Protein AF-A0A8T0A6P8-F1 (afdb_monomer_lite)

Radius of gyration: 28.1 Å; chains: 1; bounding box: 59×105×58 Å

Structure (mmCIF, N/CA/C/O backbone):
data_AF-A0A8T0A6P8-F1
#
_entry.id   AF-A0A8T0A6P8-F1
#
loop_
_atom_site.group_PDB
_atom_site.id
_atom_site.type_symbol
_atom_site.label_atom_id
_atom_site.label_alt_id
_atom_site.label_comp_id
_atom_site.label_asym_id
_atom_site.label_entity_id
_atom_site.label_seq_id
_atom_site.pdbx_PDB_ins_code
_atom_site.Cartn_x
_atom_site.Cartn_y
_atom_site.Cartn_z
_atom_site.occupancy
_atom_site.B_iso_or_equiv
_atom_site.auth_seq_id
_atom_site.auth_comp_id
_atom_site.auth_asym_id
_atom_site.auth_atom_id
_atom_site.pdbx_PDB_model_num
ATOM 1 N N . MET A 1 1 ? -47.513 33.453 9.157 1.00 47.22 1 MET A N 1
ATOM 2 C CA . MET A 1 1 ? -47.045 32.487 8.142 1.00 47.22 1 MET A CA 1
ATOM 3 C C . MET A 1 1 ? -45.611 32.135 8.489 1.00 47.22 1 MET A C 1
ATOM 5 O O . MET A 1 1 ? -44.730 32.959 8.298 1.00 47.22 1 MET A O 1
ATOM 9 N N . ALA A 1 2 ? -45.419 30.989 9.140 1.00 45.00 2 ALA A N 1
ATOM 10 C CA . ALA A 1 2 ? -44.108 30.489 9.530 1.00 45.00 2 ALA A CA 1
ATOM 11 C C . ALA A 1 2 ? -43.548 29.658 8.373 1.00 45.00 2 ALA A C 1
ATOM 13 O O . ALA A 1 2 ? -44.147 28.652 8.005 1.00 45.00 2 ALA A O 1
ATOM 14 N N . SER A 1 3 ? -42.426 30.090 7.807 1.00 50.31 3 SER A N 1
ATOM 15 C CA . SER A 1 3 ? -41.664 29.299 6.844 1.00 50.31 3 SER A CA 1
ATOM 16 C C . SER A 1 3 ? -40.460 28.742 7.586 1.00 50.31 3 SER A C 1
ATOM 18 O O . SER A 1 3 ? -39.490 29.453 7.834 1.00 50.31 3 SER A O 1
ATOM 20 N N . GLN A 1 4 ? -40.570 27.487 8.016 1.00 48.88 4 GLN A N 1
ATOM 21 C CA . GLN A 1 4 ? -39.448 26.712 8.530 1.00 48.88 4 GLN A CA 1
ATOM 22 C C . GLN A 1 4 ? -38.593 26.281 7.337 1.00 48.88 4 GLN A C 1
ATOM 24 O O . GLN A 1 4 ? -38.945 25.374 6.589 1.00 48.88 4 GLN A O 1
ATOM 29 N N . SER A 1 5 ? -37.474 26.966 7.139 1.00 49.81 5 SER A N 1
ATOM 30 C CA . SER A 1 5 ? -36.385 26.522 6.278 1.00 49.81 5 SER A CA 1
ATOM 31 C C . SER A 1 5 ? -35.597 25.437 7.015 1.00 49.81 5 SER A C 1
ATOM 33 O O . SER A 1 5 ? -34.736 25.738 7.842 1.00 49.81 5 SER A O 1
ATOM 35 N N . ASN A 1 6 ? -35.923 24.173 6.743 1.00 47.19 6 ASN A N 1
ATOM 36 C CA . ASN A 1 6 ? -35.171 23.019 7.224 1.00 47.19 6 ASN A CA 1
ATOM 37 C C . ASN A 1 6 ? -33.875 22.898 6.402 1.00 47.19 6 A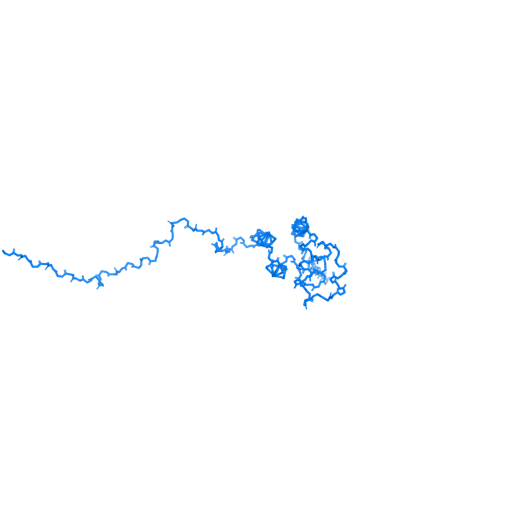SN A C 1
ATOM 39 O O . ASN A 1 6 ? -33.842 22.257 5.354 1.00 47.19 6 ASN A O 1
ATOM 43 N N . GLY A 1 7 ? -32.824 23.589 6.846 1.00 48.09 7 GLY A N 1
ATOM 44 C CA . GLY A 1 7 ? -31.467 23.424 6.335 1.00 48.09 7 GLY A CA 1
ATOM 45 C C . GLY A 1 7 ? -30.862 22.147 6.902 1.00 48.09 7 GLY A C 1
ATOM 46 O O . GLY A 1 7 ? -30.242 22.171 7.961 1.00 48.09 7 GLY A O 1
ATOM 47 N N . GLN A 1 8 ? -31.064 21.029 6.207 1.00 38.38 8 GLN A N 1
ATOM 48 C CA . GLN A 1 8 ? -30.316 19.804 6.459 1.00 38.38 8 GLN A CA 1
ATOM 49 C C . GLN A 1 8 ? -28.851 20.086 6.089 1.00 38.38 8 GLN A C 1
ATOM 51 O O . GLN A 1 8 ? -28.520 20.230 4.912 1.00 38.38 8 GLN A O 1
ATOM 56 N N . ALA A 1 9 ? -27.982 20.242 7.088 1.00 44.59 9 ALA A N 1
ATOM 57 C CA . ALA A 1 9 ? -26.544 20.299 6.860 1.00 44.59 9 ALA A CA 1
ATOM 58 C C . ALA A 1 9 ? -26.084 18.973 6.223 1.00 44.59 9 ALA A C 1
ATOM 60 O O . ALA A 1 9 ? -26.577 17.914 6.631 1.00 44.59 9 ALA A O 1
ATOM 61 N N . PRO A 1 10 ? -25.161 18.988 5.244 1.00 45.50 10 PRO A N 1
ATOM 62 C CA . PRO A 1 10 ? -24.523 17.757 4.805 1.00 45.50 10 PRO A CA 1
ATOM 63 C C . PRO A 1 10 ? -23.799 17.150 6.010 1.00 45.50 10 PRO A C 1
ATOM 65 O O . PRO A 1 10 ? -23.134 17.867 6.759 1.00 45.50 10 PRO A O 1
ATOM 68 N N . LEU A 1 11 ? -23.980 15.846 6.228 1.00 41.47 11 LEU A N 1
ATOM 69 C CA . LEU A 1 11 ? -23.250 15.096 7.244 1.00 41.47 11 LEU A CA 1
ATOM 70 C C . LEU A 1 11 ? -21.748 15.270 6.983 1.00 41.47 11 LEU A C 1
ATOM 72 O O . LEU A 1 11 ? -21.189 14.638 6.089 1.00 41.47 11 LEU A O 1
ATOM 76 N N . SER A 1 12 ? -21.098 16.139 7.752 1.00 45.28 12 SER A N 1
ATOM 77 C CA . SER A 1 12 ? -19.645 16.200 7.815 1.00 45.28 12 SER A CA 1
ATOM 78 C C . SER A 1 12 ? -19.161 14.890 8.423 1.00 45.28 12 SER A C 1
ATOM 80 O O . SER A 1 12 ? -19.377 14.635 9.609 1.00 45.28 12 SER A O 1
ATOM 82 N N . ALA A 1 13 ? -18.542 14.050 7.595 1.00 49.06 13 ALA A N 1
ATOM 83 C CA . ALA A 1 13 ? -17.825 12.871 8.050 1.00 49.06 13 ALA A CA 1
ATOM 84 C C . ALA A 1 13 ? -16.827 13.260 9.164 1.00 49.06 13 ALA A C 1
ATOM 86 O O . ALA A 1 13 ? -16.276 14.367 9.140 1.00 49.06 13 ALA A O 1
ATOM 87 N N . PRO A 1 14 ? -16.593 12.387 10.155 1.00 46.00 14 PRO A N 1
ATOM 88 C CA . PRO A 1 14 ? -15.688 12.669 11.264 1.00 46.00 14 PRO A CA 1
ATOM 89 C C . PRO A 1 14 ? -14.279 12.988 10.745 1.00 46.00 14 PRO A C 1
ATOM 91 O O . PRO A 1 14 ? -13.586 12.128 10.204 1.00 46.00 14 PRO A O 1
ATOM 94 N N . ALA A 1 15 ? -13.842 14.232 10.953 1.00 50.53 15 ALA A N 1
ATOM 95 C CA . ALA A 1 15 ? -12.545 14.753 10.515 1.00 50.53 15 ALA A CA 1
ATOM 96 C C . ALA A 1 15 ? -11.331 13.962 11.053 1.00 50.53 15 ALA A C 1
ATOM 98 O O . ALA A 1 15 ? -10.233 14.094 10.520 1.00 50.53 15 ALA A O 1
ATOM 99 N N . GLY A 1 16 ? -11.520 13.123 12.079 1.00 55.78 16 GLY A N 1
ATOM 100 C CA . GLY A 1 16 ? -10.483 12.226 12.594 1.00 55.78 16 GLY A CA 1
ATOM 101 C C . GLY A 1 16 ? -10.097 11.109 11.619 1.00 55.78 16 GLY A C 1
ATOM 102 O O . GLY A 1 16 ? -8.918 10.800 11.492 1.00 55.78 16 GLY A O 1
ATOM 103 N N . ILE A 1 17 ? -11.049 10.558 10.856 1.00 57.28 17 ILE A N 1
ATOM 104 C CA . ILE A 1 17 ? -10.773 9.360 10.043 1.00 57.28 17 ILE A CA 1
ATOM 105 C C . ILE A 1 17 ? -9.963 9.699 8.780 1.00 57.28 17 ILE A C 1
ATOM 107 O O . ILE A 1 17 ? -9.089 8.928 8.383 1.00 57.28 17 ILE A O 1
ATOM 111 N N . MET A 1 18 ? -10.155 10.901 8.219 1.00 62.94 18 MET A N 1
ATOM 112 C CA . MET A 1 18 ? -9.323 11.403 7.113 1.00 62.94 18 MET A CA 1
ATOM 113 C C . MET A 1 18 ? -7.847 11.534 7.519 1.00 62.94 18 MET A C 1
ATOM 115 O O . MET A 1 18 ? -6.955 11.275 6.710 1.00 62.94 18 MET A O 1
ATOM 119 N N . SER A 1 19 ? -7.578 11.911 8.775 1.00 70.88 19 SER A N 1
ATOM 120 C CA . SER A 1 19 ? -6.210 12.028 9.292 1.00 70.88 19 SER A CA 1
ATOM 121 C C . SER A 1 19 ? -5.562 10.656 9.486 1.00 70.88 19 SER A C 1
ATOM 123 O O . SER A 1 19 ? -4.386 10.484 9.159 1.00 70.88 19 SER A O 1
ATOM 125 N N . GLU A 1 20 ? -6.319 9.670 9.973 1.00 79.75 20 GLU A N 1
ATOM 126 C CA . GLU A 1 20 ? -5.834 8.297 10.163 1.00 79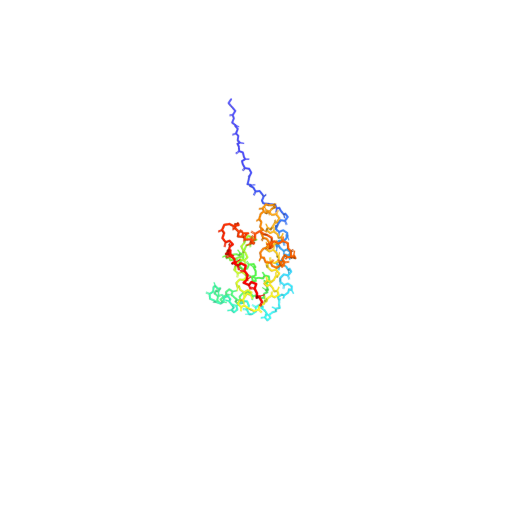.75 20 GLU A CA 1
ATOM 127 C C . GLU A 1 20 ? -5.467 7.653 8.820 1.00 79.75 20 GLU A C 1
ATOM 129 O O . GLU A 1 20 ? -4.394 7.076 8.668 1.00 79.75 20 GLU A O 1
ATOM 134 N N . TYR A 1 21 ? -6.337 7.804 7.819 1.00 84.31 21 TYR A N 1
ATOM 135 C CA . TYR A 1 21 ? -6.116 7.297 6.467 1.00 84.31 21 TYR A CA 1
ATOM 136 C C . TYR A 1 21 ? -4.910 7.945 5.782 1.00 84.31 21 TYR A C 1
ATOM 138 O O . TYR A 1 21 ? -4.050 7.250 5.243 1.00 84.31 21 TYR A O 1
ATOM 146 N N . SER A 1 22 ? -4.788 9.274 5.861 1.00 84.38 22 SER A N 1
ATOM 147 C CA . SER A 1 22 ? -3.633 9.982 5.299 1.00 84.38 22 SER A CA 1
ATOM 148 C C . SER A 1 22 ? -2.318 9.579 5.976 1.00 84.38 22 SER A C 1
ATOM 150 O O . SER A 1 22 ? -1.277 9.520 5.313 1.00 84.38 22 SER A O 1
ATOM 152 N N . SER A 1 23 ? -2.348 9.314 7.285 1.00 86.31 23 SER A N 1
ATOM 153 C CA . SER A 1 23 ? -1.181 8.837 8.036 1.00 86.31 23 SER A CA 1
ATOM 154 C C . SER A 1 23 ? -0.814 7.417 7.613 1.00 86.31 23 SER A C 1
ATOM 156 O O . SER A 1 23 ? 0.344 7.143 7.314 1.00 86.31 23 SER A O 1
ATOM 158 N N . PHE A 1 24 ? -1.812 6.547 7.469 1.00 87.12 24 PHE A N 1
ATOM 159 C CA . PHE A 1 24 ? -1.643 5.180 6.991 1.00 87.12 24 PHE A CA 1
ATOM 160 C C . PHE A 1 24 ? -1.059 5.103 5.572 1.00 87.12 24 PHE A C 1
ATOM 162 O O . PHE A 1 24 ? -0.109 4.355 5.335 1.00 87.12 24 PHE A O 1
ATOM 169 N N . LEU A 1 25 ? -1.565 5.905 4.629 1.00 89.19 25 LEU A N 1
ATOM 170 C CA . LEU A 1 25 ? -0.983 5.980 3.288 1.00 89.19 25 LEU A CA 1
ATOM 171 C C . LEU A 1 25 ? 0.454 6.505 3.317 1.00 89.19 25 LEU A C 1
ATOM 173 O O . LEU A 1 25 ? 1.293 6.024 2.557 1.00 89.19 25 LEU A O 1
ATOM 177 N N . SER A 1 26 ? 0.749 7.474 4.186 1.00 88.44 26 SER A N 1
ATOM 178 C CA . SER A 1 26 ? 2.109 8.001 4.341 1.00 88.44 26 SER A CA 1
ATOM 179 C C . SER A 1 26 ? 3.062 6.927 4.863 1.00 88.44 26 SER A C 1
ATOM 181 O O . SER A 1 26 ? 4.116 6.726 4.265 1.00 88.44 26 SER A O 1
ATOM 183 N N . ASP A 1 27 ? 2.647 6.169 5.879 1.00 89.75 27 ASP A N 1
ATOM 184 C CA . ASP A 1 27 ? 3.380 5.009 6.394 1.00 89.75 27 ASP A CA 1
ATOM 185 C C . ASP A 1 27 ? 3.638 3.969 5.295 1.00 89.75 27 ASP A C 1
ATOM 187 O O . ASP A 1 27 ? 4.758 3.477 5.148 1.00 89.75 27 ASP A O 1
ATOM 191 N N . LEU A 1 28 ? 2.622 3.623 4.495 1.00 89.25 28 LEU A N 1
ATOM 192 C CA . LEU A 1 28 ? 2.800 2.700 3.373 1.00 89.25 28 LEU A CA 1
ATOM 193 C C . LEU A 1 28 ? 3.802 3.248 2.357 1.00 89.25 28 LEU A C 1
ATOM 195 O O . LEU A 1 28 ? 4.688 2.516 1.927 1.00 89.25 28 LEU A O 1
ATOM 199 N N . CYS A 1 29 ? 3.698 4.530 1.999 1.00 88.94 29 CYS A N 1
ATOM 200 C CA . CYS A 1 29 ? 4.628 5.172 1.072 1.00 88.94 29 CYS A CA 1
ATOM 201 C C . CYS A 1 29 ? 6.078 5.102 1.556 1.00 88.94 29 CYS A C 1
ATOM 203 O O . CYS A 1 29 ? 6.964 4.884 0.738 1.00 88.94 29 CYS A O 1
ATOM 205 N N . GLU A 1 30 ? 6.322 5.277 2.856 1.00 88.38 30 GLU A N 1
ATOM 206 C CA . GLU A 1 30 ? 7.662 5.183 3.448 1.00 88.38 30 GLU A CA 1
ATOM 207 C C . GLU A 1 30 ? 8.225 3.753 3.427 1.00 88.38 30 GLU A C 1
ATOM 209 O O . GLU A 1 30 ? 9.439 3.567 3.382 1.00 88.38 30 GLU A O 1
ATOM 214 N N . ASN A 1 31 ? 7.352 2.742 3.407 1.00 87.81 31 ASN A N 1
ATOM 215 C CA . ASN A 1 31 ? 7.724 1.325 3.35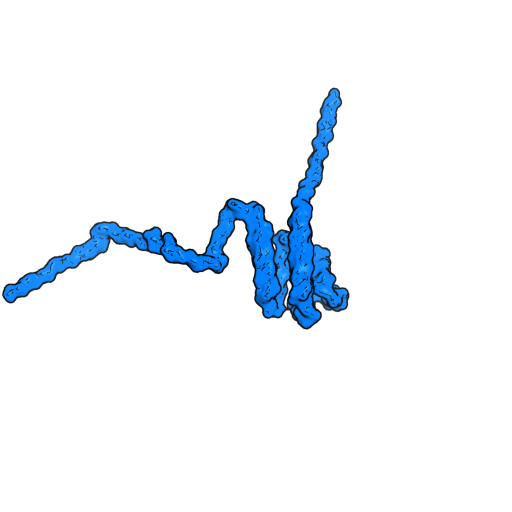6 1.00 87.81 31 ASN A CA 1
ATOM 216 C C . ASN A 1 31 ? 7.776 0.744 1.927 1.00 87.81 31 ASN A C 1
ATOM 218 O O . ASN A 1 31 ? 8.142 -0.425 1.748 1.00 87.81 31 ASN A O 1
ATOM 222 N N . ILE A 1 32 ? 7.411 1.537 0.915 1.00 88.69 32 ILE A N 1
ATOM 223 C CA . ILE A 1 32 ? 7.461 1.172 -0.505 1.00 88.69 32 ILE A CA 1
ATOM 224 C C . ILE A 1 32 ? 8.733 1.760 -1.111 1.00 88.69 32 ILE A C 1
ATOM 226 O O . ILE A 1 32 ? 8.891 2.978 -1.206 1.00 88.69 32 ILE A O 1
ATOM 230 N N . THR A 1 33 ? 9.634 0.889 -1.560 1.00 89.06 33 THR A N 1
ATOM 231 C CA . THR A 1 33 ? 10.834 1.303 -2.292 1.00 89.06 33 THR A CA 1
ATOM 232 C C . THR A 1 33 ? 10.522 1.559 -3.769 1.00 89.06 33 THR A C 1
ATOM 234 O O . THR A 1 33 ? 9.441 1.243 -4.264 1.00 89.06 33 THR A O 1
ATOM 237 N N . ASN A 1 34 ? 11.478 2.121 -4.510 1.00 87.69 34 ASN A N 1
ATOM 238 C CA . ASN A 1 34 ? 11.313 2.323 -5.951 1.00 87.69 34 ASN A CA 1
ATOM 239 C C . ASN A 1 34 ? 11.175 0.989 -6.717 1.00 87.69 34 ASN A C 1
ATOM 241 O O . ASN A 1 34 ? 10.391 0.905 -7.656 1.00 87.69 34 ASN A O 1
ATOM 245 N N . GLU A 1 35 ? 11.856 -0.073 -6.270 1.00 88.19 35 GLU A N 1
ATOM 246 C CA . GLU A 1 35 ? 11.701 -1.417 -6.846 1.00 88.19 35 GLU A CA 1
ATOM 247 C C . GLU A 1 35 ? 10.297 -1.979 -6.604 1.00 88.19 35 GLU A C 1
ATOM 249 O O . GLU A 1 35 ? 9.703 -2.583 -7.498 1.00 88.19 35 GLU A O 1
ATOM 254 N N . ASP A 1 36 ? 9.741 -1.751 -5.412 1.00 88.81 36 ASP A N 1
ATOM 255 C CA . ASP A 1 36 ? 8.361 -2.129 -5.114 1.00 88.81 36 ASP A CA 1
ATOM 256 C C . ASP A 1 36 ? 7.383 -1.344 -5.980 1.00 88.81 36 ASP A C 1
ATOM 258 O O . ASP A 1 36 ? 6.458 -1.927 -6.531 1.00 88.81 36 ASP A O 1
ATOM 262 N N . LEU A 1 37 ? 7.603 -0.038 -6.155 1.00 89.38 37 LEU A N 1
ATOM 263 C CA . LEU A 1 37 ? 6.762 0.802 -7.003 1.00 89.38 37 LEU A CA 1
ATOM 264 C C . LEU A 1 37 ? 6.688 0.270 -8.440 1.00 89.38 37 LEU A C 1
ATOM 266 O O . LEU A 1 37 ? 5.600 0.193 -9.006 1.00 89.38 37 LEU A O 1
ATOM 270 N N . GLU A 1 38 ? 7.814 -0.153 -9.013 1.00 87.75 38 GLU A N 1
ATOM 271 C CA . GLU A 1 38 ? 7.850 -0.773 -10.343 1.00 87.75 38 GLU A CA 1
ATOM 272 C C . GLU A 1 38 ? 7.097 -2.116 -10.384 1.00 87.75 38 GLU A C 1
ATOM 274 O O . GLU A 1 38 ? 6.410 -2.420 -11.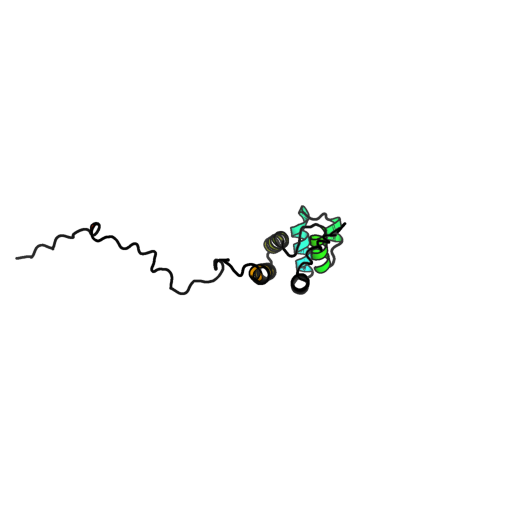366 1.00 87.75 38 GLU A O 1
ATOM 279 N N . GLN A 1 39 ? 7.130 -2.901 -9.301 1.00 89.38 39 GLN A N 1
ATOM 280 C CA . GLN A 1 39 ? 6.312 -4.115 -9.179 1.00 89.38 39 GLN A CA 1
ATOM 281 C C . GLN A 1 39 ? 4.816 -3.805 -9.065 1.00 89.38 39 GLN A C 1
ATOM 283 O O . GLN A 1 39 ? 4.010 -4.491 -9.693 1.00 89.38 39 GLN A O 1
ATOM 288 N N . LEU A 1 40 ? 4.431 -2.773 -8.309 1.00 88.75 40 LEU A N 1
ATOM 289 C CA . LEU A 1 40 ? 3.040 -2.323 -8.187 1.00 88.75 40 LEU A CA 1
ATOM 290 C C . LEU A 1 40 ? 2.515 -1.830 -9.539 1.00 88.75 40 LEU A C 1
ATOM 292 O O . LEU A 1 40 ? 1.425 -2.206 -9.967 1.00 88.75 40 LEU A O 1
ATOM 296 N N . LYS A 1 41 ? 3.321 -1.043 -10.260 1.00 88.00 41 LYS A N 1
ATOM 297 C CA . LYS A 1 41 ? 3.034 -0.595 -11.629 1.00 88.00 41 LYS A CA 1
ATOM 298 C C . LYS A 1 41 ? 2.867 -1.773 -12.586 1.00 88.00 41 LYS A C 1
ATOM 300 O O . LYS A 1 41 ? 1.928 -1.788 -13.377 1.00 88.00 41 LYS A O 1
ATOM 305 N N . SER A 1 42 ? 3.732 -2.780 -12.476 1.00 87.06 42 SER A N 1
ATOM 306 C CA . SER A 1 42 ? 3.663 -3.999 -13.290 1.00 87.06 42 SER A CA 1
ATOM 307 C C . SER A 1 42 ? 2.428 -4.849 -12.980 1.00 87.06 42 SER A C 1
ATOM 309 O O . SER A 1 42 ? 1.827 -5.398 -13.902 1.00 87.06 42 SER A O 1
ATOM 311 N N . ALA A 1 43 ? 2.033 -4.944 -11.708 1.00 87.06 43 ALA A N 1
ATOM 312 C CA . ALA A 1 43 ? 0.826 -5.647 -11.276 1.00 87.06 43 ALA A CA 1
ATOM 313 C C . ALA A 1 43 ? -0.449 -4.936 -11.757 1.00 87.06 43 ALA A C 1
ATOM 315 O O . ALA A 1 43 ? -1.411 -5.591 -12.141 1.00 87.06 43 ALA A O 1
ATOM 316 N N . CYS A 1 44 ? -0.426 -3.603 -11.819 1.00 84.38 44 CYS A N 1
ATOM 317 C CA . CYS A 1 44 ? -1.532 -2.795 -12.318 1.00 84.38 44 CYS A CA 1
ATOM 318 C C . CYS A 1 44 ? -1.552 -2.605 -13.842 1.00 84.38 44 CYS A C 1
ATOM 320 O O . CYS A 1 44 ? -2.426 -1.894 -14.321 1.00 84.38 44 CYS A O 1
ATOM 322 N N . LYS A 1 45 ? -0.629 -3.182 -14.624 1.00 81.25 45 LYS A N 1
ATOM 323 C CA . LYS A 1 45 ? -0.500 -2.876 -16.067 1.00 81.25 45 LYS A CA 1
ATOM 324 C C . LYS A 1 45 ? -1.750 -3.185 -16.906 1.00 81.25 45 LYS A C 1
ATOM 326 O O . LYS A 1 45 ? -1.880 -2.677 -18.013 1.00 81.25 45 LYS A O 1
ATOM 331 N N . GLU A 1 46 ? -2.614 -4.080 -16.425 1.00 80.31 46 GLU A N 1
ATOM 332 C CA . GLU A 1 46 ? -3.855 -4.463 -17.113 1.00 80.31 46 GLU A CA 1
ATOM 333 C C . GLU A 1 46 ? -5.017 -3.515 -16.779 1.00 80.31 46 GLU A C 1
ATOM 335 O O . GLU A 1 46 ? -5.913 -3.326 -17.598 1.00 80.31 46 GLU A O 1
ATOM 340 N N . ASP A 1 47 ? -4.971 -2.876 -15.607 1.00 77.75 47 ASP A N 1
ATOM 341 C CA . ASP A 1 47 ? -5.989 -1.946 -15.105 1.00 77.75 47 ASP A CA 1
ATOM 342 C C . ASP A 1 47 ? -5.613 -0.470 -15.318 1.00 77.75 47 ASP A C 1
ATOM 344 O O . ASP A 1 47 ? -6.486 0.387 -15.465 1.00 77.75 47 ASP A O 1
ATOM 348 N N . ILE A 1 48 ? -4.318 -0.155 -15.303 1.00 78.31 48 ILE A N 1
ATOM 349 C CA . ILE A 1 48 ? -3.767 1.193 -15.424 1.00 78.31 48 ILE A CA 1
ATOM 350 C C . ILE A 1 48 ? -3.046 1.293 -16.771 1.00 78.31 48 ILE A C 1
ATOM 352 O O . ILE A 1 48 ? -2.076 0.566 -16.993 1.00 78.31 48 ILE A O 1
ATOM 356 N N . PRO A 1 49 ? -3.472 2.205 -17.663 1.00 83.25 49 PRO A N 1
ATOM 357 C CA . PRO A 1 49 ? -2.816 2.392 -18.947 1.00 83.25 49 PRO A CA 1
ATOM 358 C C . PRO A 1 49 ? -1.362 2.839 -18.767 1.00 83.25 49 PRO A C 1
ATOM 360 O O . PRO A 1 49 ? -1.021 3.557 -17.822 1.00 83.25 49 PRO A O 1
ATOM 363 N N . GLU A 1 50 ? -0.509 2.436 -19.707 1.00 80.12 50 GLU A N 1
ATOM 364 C CA . GLU A 1 50 ? 0.939 2.658 -19.648 1.00 80.12 50 GLU A CA 1
ATOM 365 C C . GLU A 1 50 ? 1.292 4.146 -19.507 1.00 80.12 50 GLU A C 1
ATOM 367 O O . GLU A 1 50 ? 2.160 4.487 -18.710 1.00 80.12 50 GLU A O 1
ATOM 372 N N . ASP A 1 51 ? 0.539 5.044 -20.154 1.00 82.75 51 ASP A N 1
ATOM 373 C CA . ASP A 1 51 ? 0.692 6.499 -20.017 1.00 82.75 51 ASP A CA 1
ATOM 374 C C . ASP A 1 51 ? 0.574 6.985 -18.562 1.00 82.75 51 ASP A C 1
ATOM 376 O O . ASP A 1 51 ? 1.342 7.837 -18.111 1.00 82.75 51 ASP A O 1
ATOM 380 N N . GLN A 1 52 ? -0.374 6.426 -17.806 1.00 83.00 52 GLN A N 1
ATOM 381 C CA . GLN A 1 52 ? -0.605 6.790 -16.407 1.00 83.00 52 GLN A CA 1
ATOM 382 C C . GLN A 1 52 ? 0.404 6.116 -15.482 1.00 83.00 52 GLN A C 1
ATOM 384 O O . GLN A 1 52 ? 0.913 6.744 -14.559 1.00 83.00 52 GLN A O 1
ATOM 389 N N . SER A 1 53 ? 0.765 4.865 -15.767 1.00 81.38 53 SER A N 1
ATOM 390 C CA . SER A 1 53 ? 1.842 4.178 -15.052 1.00 81.38 53 SER A CA 1
ATOM 391 C C . SER A 1 53 ? 3.169 4.935 -15.188 1.00 81.38 53 SER A C 1
ATOM 393 O O . SER A 1 53 ? 3.884 5.137 -14.208 1.00 81.38 53 SER A O 1
ATOM 395 N N . ASN A 1 54 ? 3.476 5.439 -16.384 1.00 82.19 54 ASN A N 1
ATOM 396 C CA . ASN A 1 54 ? 4.713 6.167 -16.649 1.00 82.19 54 ASN A CA 1
ATOM 397 C C . ASN A 1 54 ? 4.728 7.570 -16.017 1.00 82.19 54 ASN A C 1
ATOM 399 O O . ASN A 1 54 ? 5.791 8.077 -15.665 1.00 82.19 54 ASN A O 1
ATOM 403 N N . SER A 1 55 ? 3.552 8.179 -15.831 1.00 85.94 55 SER A N 1
ATOM 404 C CA . SER A 1 55 ? 3.383 9.422 -15.068 1.00 85.94 55 SER A CA 1
ATOM 405 C C . SER A 1 55 ? 3.703 9.256 -13.580 1.00 85.94 55 SER A C 1
ATOM 407 O O . SER A 1 55 ? 3.998 10.248 -12.920 1.00 85.94 55 SER A O 1
ATOM 409 N N . ILE A 1 56 ? 3.585 8.045 -13.037 1.00 87.25 56 ILE A N 1
ATOM 410 C CA . ILE A 1 56 ? 3.759 7.776 -11.613 1.00 87.25 56 ILE A CA 1
ATOM 411 C C . ILE A 1 56 ? 5.244 7.531 -11.336 1.00 87.25 56 ILE A C 1
ATOM 413 O O . ILE A 1 56 ? 5.814 6.500 -11.707 1.00 87.25 56 ILE A O 1
ATOM 417 N N . THR A 1 57 ? 5.863 8.492 -10.653 1.00 87.06 57 THR A N 1
ATOM 418 C CA . THR A 1 57 ? 7.288 8.475 -10.281 1.00 87.06 57 THR A CA 1
ATOM 419 C C . THR A 1 57 ? 7.515 8.223 -8.792 1.00 87.06 57 THR A C 1
ATOM 421 O O . THR A 1 57 ? 8.633 7.933 -8.365 1.00 87.06 57 THR A O 1
ATOM 424 N N . SER A 1 58 ? 6.451 8.301 -7.989 1.00 88.75 58 SER A N 1
ATOM 425 C CA . SER A 1 58 ? 6.491 8.093 -6.544 1.00 88.75 58 SER A CA 1
ATOM 426 C C . SER A 1 58 ? 5.302 7.268 -6.054 1.00 88.75 58 SER A C 1
ATOM 428 O O . SER A 1 58 ? 4.203 7.354 -6.598 1.00 88.75 58 SER A O 1
ATOM 430 N N . SER A 1 59 ? 5.492 6.531 -4.958 1.00 88.88 59 SER A N 1
ATOM 431 C CA . SER A 1 59 ? 4.442 5.766 -4.272 1.00 88.88 59 SER A CA 1
ATOM 432 C C . SER A 1 59 ? 3.243 6.645 -3.903 1.00 88.88 59 SER A C 1
ATOM 434 O O . SER A 1 59 ? 2.100 6.224 -4.046 1.00 88.88 59 SER A O 1
ATOM 436 N N . LYS A 1 60 ? 3.488 7.905 -3.514 1.00 88.06 60 LYS A N 1
ATOM 437 C CA . LYS A 1 60 ? 2.421 8.879 -3.228 1.00 88.06 60 LYS A CA 1
ATOM 438 C C . LYS A 1 60 ? 1.577 9.186 -4.461 1.00 88.06 60 LYS A C 1
ATOM 440 O O . LYS A 1 60 ? 0.356 9.210 -4.370 1.00 88.06 60 LYS A O 1
ATOM 445 N N . GLU A 1 61 ? 2.219 9.386 -5.613 1.00 89.81 61 GLU A N 1
ATOM 446 C CA . GLU A 1 61 ? 1.508 9.617 -6.875 1.00 89.81 61 GLU A CA 1
ATOM 447 C C . GLU A 1 61 ? 0.697 8.390 -7.283 1.00 89.81 61 GLU A C 1
ATOM 449 O O . GLU A 1 61 ? -0.416 8.543 -7.779 1.00 89.81 61 GLU A O 1
ATOM 454 N N . TRP A 1 62 ? 1.217 7.188 -7.017 1.00 89.50 62 TRP A N 1
ATOM 455 C CA . TRP A 1 62 ? 0.503 5.941 -7.267 1.00 89.50 62 TRP A CA 1
ATOM 456 C C . TRP A 1 62 ? -0.793 5.863 -6.459 1.00 89.50 62 TRP A C 1
ATOM 458 O O . TRP A 1 62 ? -1.858 5.670 -7.039 1.00 89.50 62 TRP A O 1
ATOM 468 N N . PHE A 1 63 ? -0.737 6.097 -5.145 1.00 89.50 63 PHE A N 1
ATOM 469 C CA . PHE A 1 63 ? -1.945 6.117 -4.316 1.00 89.50 63 PHE A CA 1
ATOM 470 C C . PHE A 1 63 ? -2.911 7.224 -4.741 1.00 89.50 63 PHE A C 1
ATOM 472 O O . PHE A 1 63 ? -4.082 6.940 -4.971 1.00 89.50 63 PHE A O 1
ATOM 479 N N . SER A 1 64 ? -2.427 8.452 -4.955 1.00 88.31 64 SER A N 1
ATOM 480 C CA . SER A 1 64 ? -3.276 9.553 -5.430 1.00 88.31 64 SER A CA 1
ATOM 481 C C . SER A 1 64 ? -3.916 9.271 -6.789 1.00 88.31 64 SER A C 1
ATOM 483 O O . SER A 1 64 ? -5.019 9.746 -7.064 1.00 88.31 64 SER A O 1
ATOM 485 N N . TYR A 1 65 ?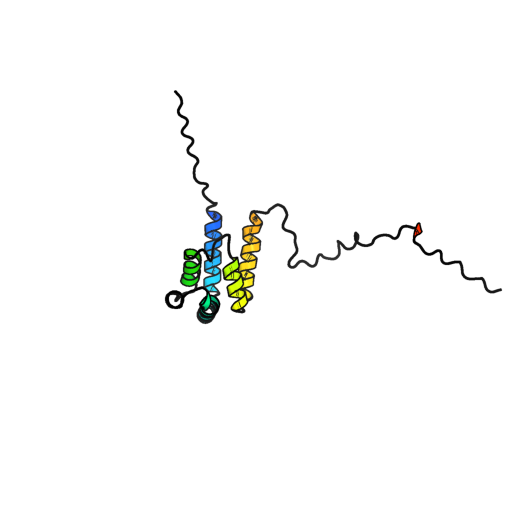 -3.246 8.517 -7.662 1.00 89.12 65 TYR A N 1
ATOM 486 C CA . TYR A 1 65 ? -3.836 8.061 -8.913 1.00 89.12 65 TYR A CA 1
ATOM 487 C C . TYR A 1 65 ? -4.980 7.080 -8.651 1.00 89.12 65 TYR A C 1
ATOM 489 O O . TYR A 1 65 ? -6.056 7.241 -9.223 1.00 89.12 65 TYR A O 1
ATOM 497 N N . LEU A 1 66 ? -4.788 6.100 -7.768 1.00 89.12 66 LEU A N 1
ATOM 498 C CA . LEU A 1 66 ? -5.841 5.147 -7.420 1.00 89.12 66 LEU A CA 1
ATOM 499 C C . LEU A 1 66 ? -7.064 5.833 -6.798 1.00 89.12 66 LEU A C 1
ATOM 501 O O . LEU A 1 66 ? -8.189 5.477 -7.144 1.00 89.12 66 LEU A O 1
ATOM 505 N N . GLU A 1 67 ? -6.853 6.843 -5.953 1.00 88.19 67 GLU A N 1
ATOM 506 C CA . GLU A 1 67 ? -7.933 7.647 -5.367 1.00 88.19 67 GLU A CA 1
ATOM 507 C C . GLU A 1 67 ? -8.722 8.415 -6.428 1.00 88.19 67 GLU A C 1
ATOM 509 O O . GLU A 1 67 ? -9.948 8.414 -6.423 1.00 88.19 67 GLU A O 1
ATOM 514 N N . LYS A 1 68 ? -8.030 9.023 -7.400 1.00 87.31 68 LYS A N 1
ATOM 515 C CA . LYS A 1 68 ? -8.672 9.739 -8.515 1.00 87.31 68 LYS A CA 1
ATOM 516 C C . LYS A 1 68 ? -9.474 8.837 -9.454 1.00 87.31 68 LYS A C 1
ATOM 518 O O . LYS A 1 68 ? -10.302 9.349 -10.199 1.00 87.31 68 LYS A O 1
ATOM 523 N N . ASN A 1 69 ? -9.187 7.538 -9.465 1.00 86.19 69 ASN A N 1
ATOM 524 C CA . ASN A 1 69 ? -9.844 6.553 -10.324 1.00 86.19 69 ASN A CA 1
ATOM 525 C C . ASN A 1 69 ? -10.877 5.702 -9.564 1.00 86.19 69 ASN A C 1
ATOM 527 O O . ASN A 1 69 ? -11.284 4.664 -10.083 1.00 86.19 69 ASN A O 1
ATOM 531 N N . ASP A 1 70 ? -11.249 6.085 -8.333 1.00 84.56 70 ASP A N 1
ATOM 532 C CA . ASP A 1 70 ? -12.159 5.328 -7.455 1.00 84.56 70 ASP A CA 1
ATOM 533 C C . ASP A 1 70 ? -11.708 3.869 -7.203 1.00 84.56 70 ASP A C 1
ATOM 535 O O . ASP A 1 70 ? -12.489 3.003 -6.805 1.00 84.56 70 ASP A O 1
ATOM 539 N N . LYS A 1 71 ? -10.421 3.572 -7.428 1.00 85.88 71 LYS A N 1
ATOM 540 C CA . LYS A 1 71 ? -9.811 2.257 -7.169 1.00 85.88 71 LYS A CA 1
ATOM 541 C C . LYS A 1 71 ? -9.365 2.130 -5.715 1.00 85.88 71 LYS A C 1
ATOM 543 O O . LYS A 1 71 ? -9.244 1.019 -5.214 1.00 85.88 71 LYS A O 1
ATOM 548 N N . LEU A 1 72 ? -9.120 3.254 -5.049 1.00 88.50 72 LEU A N 1
ATOM 549 C CA . LEU A 1 72 ? -8.717 3.318 -3.653 1.00 88.50 72 LEU A CA 1
ATOM 550 C C . LEU A 1 72 ? -9.552 4.365 -2.923 1.00 88.50 72 LEU A C 1
ATOM 552 O O . LEU A 1 72 ? -9.649 5.503 -3.370 1.00 88.50 72 LEU A O 1
ATOM 556 N N . ALA A 1 73 ? -10.122 3.980 -1.789 1.00 85.12 73 ALA A N 1
ATOM 557 C CA . ALA A 1 73 ? -10.802 4.890 -0.883 1.00 85.12 73 ALA A CA 1
ATOM 558 C C . ALA A 1 73 ? -10.556 4.466 0.567 1.00 85.12 73 ALA A C 1
ATOM 560 O O . ALA A 1 73 ? -10.106 3.354 0.847 1.00 85.12 73 ALA A O 1
ATOM 561 N N . GLN A 1 74 ? -10.909 5.344 1.501 1.00 81.06 74 GLN A N 1
ATOM 562 C CA . GLN A 1 74 ? -10.800 5.076 2.933 1.00 81.06 74 GLN A CA 1
ATOM 563 C C . GLN A 1 74 ? -11.610 3.840 3.369 1.00 81.06 74 GLN A C 1
ATOM 565 O O . GLN A 1 74 ? -11.172 3.083 4.230 1.00 81.06 74 GLN A O 1
ATOM 570 N N . ASP A 1 75 ? -12.783 3.632 2.771 1.00 78.25 75 ASP A N 1
ATOM 571 C CA . ASP A 1 75 ? -13.652 2.471 2.982 1.00 78.25 75 ASP A CA 1
ATOM 572 C C . ASP A 1 75 ? -13.357 1.309 2.017 1.00 78.25 75 ASP A C 1
ATOM 574 O O . ASP A 1 75 ? -13.781 0.179 2.263 1.00 78.25 75 ASP A O 1
ATOM 578 N N . ASN A 1 76 ? -12.592 1.558 0.948 1.00 83.00 76 ASN A N 1
ATOM 579 C CA . ASN A 1 76 ? -12.298 0.575 -0.087 1.00 83.00 76 ASN A CA 1
ATOM 580 C C . ASN A 1 76 ? -10.792 0.411 -0.324 1.00 83.00 76 ASN A C 1
ATOM 582 O O . ASN A 1 76 ? -10.187 1.057 -1.181 1.00 83.00 76 ASN A O 1
ATOM 586 N N . LEU A 1 77 ? -10.210 -0.534 0.414 1.00 86.25 77 LEU A N 1
ATOM 587 C CA . LEU A 1 77 ? -8.806 -0.945 0.302 1.00 86.25 77 LEU A CA 1
ATOM 588 C C . LEU A 1 77 ? -8.638 -2.243 -0.511 1.00 86.25 77 LEU A C 1
ATOM 590 O O . LEU A 1 77 ? -7.520 -2.719 -0.693 1.00 86.25 77 LEU A O 1
ATOM 594 N N . SER A 1 78 ? -9.736 -2.819 -1.011 1.00 86.44 78 SER A N 1
ATOM 595 C CA . SER A 1 78 ? -9.759 -4.149 -1.640 1.00 86.44 78 SER A CA 1
ATOM 596 C C . SER A 1 78 ? -8.830 -4.240 -2.851 1.00 86.44 78 SER A C 1
ATOM 598 O O . SER A 1 78 ? -8.195 -5.265 -3.085 1.00 86.44 78 SER A O 1
ATOM 600 N N . TYR A 1 79 ? -8.734 -3.151 -3.619 1.00 88.75 79 TYR A N 1
ATOM 601 C CA . TYR A 1 79 ? -7.872 -3.099 -4.792 1.00 88.75 79 TYR A CA 1
ATOM 602 C C . TYR A 1 79 ? -6.392 -3.135 -4.403 1.00 88.75 79 TYR A C 1
ATOM 604 O O . TYR A 1 79 ? -5.660 -3.990 -4.888 1.00 88.75 79 TYR A O 1
ATOM 612 N N . ILE A 1 80 ? -5.942 -2.261 -3.492 1.00 88.81 80 ILE A N 1
ATOM 613 C CA . ILE A 1 80 ? -4.531 -2.247 -3.069 1.00 88.81 80 ILE A CA 1
ATOM 614 C C . ILE A 1 80 ? -4.135 -3.532 -2.337 1.00 88.81 80 ILE A C 1
ATOM 616 O O . ILE A 1 80 ? -2.998 -3.972 -2.470 1.00 88.81 80 ILE A O 1
ATOM 620 N N . GLU A 1 81 ? -5.072 -4.162 -1.623 1.00 88.69 81 GLU A N 1
ATOM 621 C CA . GLU A 1 81 ? -4.891 -5.477 -1.004 1.00 88.69 81 GLU A CA 1
ATOM 622 C C . GLU A 1 81 ? -4.561 -6.528 -2.074 1.00 88.69 81 GLU A C 1
ATOM 624 O O . GLU A 1 81 ? -3.548 -7.221 -1.976 1.00 88.69 81 GLU A O 1
ATOM 629 N N . HIS A 1 82 ? -5.344 -6.562 -3.156 1.00 89.25 82 HIS A N 1
ATOM 630 C CA . HIS A 1 82 ? -5.090 -7.453 -4.283 1.00 89.25 82 HIS A CA 1
ATOM 631 C C . HIS A 1 82 ? -3.751 -7.166 -4.974 1.00 89.25 82 HIS A C 1
ATOM 633 O O . HIS A 1 82 ? -3.000 -8.091 -5.289 1.00 89.25 82 HIS A O 1
ATOM 639 N N . ILE A 1 83 ? -3.406 -5.889 -5.166 1.00 89.62 83 ILE A N 1
ATOM 640 C CA . ILE A 1 83 ? -2.123 -5.527 -5.772 1.00 89.62 83 ILE A CA 1
ATOM 641 C C . ILE A 1 83 ? -0.953 -5.983 -4.893 1.00 89.62 83 ILE A C 1
ATOM 643 O O . ILE A 1 83 ? -0.023 -6.599 -5.406 1.00 89.62 83 ILE A O 1
ATOM 647 N N . PHE A 1 84 ? -0.990 -5.754 -3.576 1.00 88.81 84 PHE A N 1
ATOM 648 C CA . PHE A 1 84 ? 0.082 -6.207 -2.680 1.00 88.81 84 PHE A CA 1
ATOM 649 C C . PHE A 1 84 ? 0.202 -7.733 -2.609 1.00 88.81 84 PHE A C 1
ATOM 651 O O . PHE A 1 84 ? 1.314 -8.253 -2.458 1.00 88.81 84 PHE A O 1
ATOM 658 N N . GLU A 1 85 ? -0.908 -8.456 -2.768 1.00 87.38 85 GLU A N 1
ATOM 659 C CA . GLU A 1 85 ? -0.912 -9.913 -2.900 1.00 87.38 85 GLU A CA 1
ATOM 660 C C . GLU A 1 85 ? -0.192 -10.370 -4.184 1.00 87.38 85 GLU A C 1
ATOM 662 O O . GLU A 1 85 ? 0.697 -11.229 -4.120 1.00 87.38 85 GLU A O 1
ATOM 667 N N . ILE A 1 86 ? -0.504 -9.756 -5.334 1.00 88.38 86 ILE A N 1
ATOM 668 C CA . ILE A 1 86 ? 0.146 -10.046 -6.626 1.00 88.38 86 ILE A CA 1
ATOM 669 C C . ILE A 1 86 ? 1.631 -9.680 -6.589 1.00 88.38 86 ILE A C 1
ATOM 671 O O . ILE A 1 86 ? 2.474 -10.473 -7.013 1.00 88.38 86 ILE A O 1
ATOM 675 N N . SER A 1 87 ? 1.963 -8.512 -6.038 1.00 85.19 87 SER A N 1
ATOM 676 C CA . SER A 1 87 ? 3.337 -8.023 -5.893 1.00 85.19 87 SER A CA 1
ATOM 677 C C . SER A 1 87 ? 4.142 -8.779 -4.831 1.00 85.19 87 SER A C 1
ATOM 679 O O . SER A 1 87 ? 5.289 -8.430 -4.580 1.00 85.19 87 SER A O 1
ATOM 681 N N . ARG A 1 88 ? 3.578 -9.821 -4.199 1.00 85.94 88 ARG A N 1
ATOM 682 C CA . ARG A 1 88 ? 4.262 -10.662 -3.201 1.00 85.94 88 ARG A CA 1
ATOM 683 C C . ARG A 1 88 ? 4.871 -9.853 -2.047 1.00 85.94 88 ARG A C 1
ATOM 685 O O . ARG A 1 88 ? 5.927 -10.217 -1.534 1.00 85.94 88 ARG A O 1
ATOM 692 N N . ARG A 1 89 ? 4.184 -8.795 -1.597 1.00 82.38 89 ARG A N 1
ATOM 693 C CA . ARG A 1 89 ? 4.588 -7.967 -0.446 1.00 82.38 89 ARG A CA 1
ATOM 694 C C . ARG A 1 89 ? 3.687 -8.226 0.766 1.00 82.38 89 ARG A C 1
ATOM 696 O O . ARG A 1 89 ? 2.822 -7.402 1.075 1.00 82.38 89 ARG A O 1
ATOM 703 N N . PRO A 1 90 ? 3.894 -9.345 1.493 1.00 85.44 90 PRO A N 1
ATOM 704 C CA . PRO A 1 90 ? 3.082 -9.683 2.659 1.00 85.44 90 PRO A CA 1
ATOM 705 C C . PRO A 1 90 ? 3.207 -8.645 3.782 1.00 85.44 90 PRO A C 1
ATOM 707 O O . PRO A 1 90 ? 2.254 -8.462 4.534 1.00 85.44 90 PRO A O 1
ATOM 710 N N . ASP A 1 91 ? 4.331 -7.931 3.882 1.00 87.31 91 ASP A N 1
ATOM 711 C CA . ASP A 1 91 ? 4.531 -6.875 4.882 1.00 87.31 91 ASP A CA 1
ATOM 712 C C . ASP A 1 91 ? 3.567 -5.696 4.673 1.00 87.31 91 ASP A C 1
ATOM 714 O O . ASP A 1 91 ? 2.920 -5.239 5.614 1.00 87.31 91 ASP A O 1
ATOM 718 N N . LEU A 1 92 ? 3.421 -5.238 3.422 1.00 87.62 92 LEU A N 1
ATOM 719 C CA . LEU A 1 92 ? 2.502 -4.149 3.069 1.00 87.62 92 LEU A CA 1
ATOM 720 C C . LEU A 1 92 ? 1.050 -4.603 3.213 1.00 87.62 92 LEU A C 1
ATOM 722 O O . LEU A 1 92 ? 0.231 -3.886 3.785 1.00 87.62 92 LEU A O 1
ATOM 726 N N . LEU A 1 93 ? 0.758 -5.828 2.765 1.00 88.12 93 LEU A N 1
ATOM 727 C CA . LEU A 1 93 ? -0.554 -6.448 2.913 1.00 88.12 93 LEU A CA 1
ATOM 728 C C . LEU A 1 93 ? -0.974 -6.536 4.386 1.00 88.12 93 LEU A C 1
ATOM 730 O O . LEU A 1 93 ? -2.092 -6.168 4.734 1.00 88.12 93 LEU A O 1
ATOM 734 N N . THR A 1 94 ? -0.061 -6.962 5.264 1.00 87.50 94 THR A N 1
ATOM 735 C CA . THR A 1 94 ? -0.305 -7.038 6.711 1.00 87.50 94 THR A CA 1
ATOM 736 C C . THR A 1 94 ? -0.676 -5.669 7.263 1.00 87.50 94 THR A C 1
ATOM 738 O O . THR A 1 94 ? -1.661 -5.566 7.985 1.00 87.50 94 THR A O 1
ATOM 741 N N . ARG A 1 95 ? 0.030 -4.606 6.862 1.00 86.31 95 ARG A N 1
ATOM 742 C CA . ARG A 1 95 ? -0.264 -3.244 7.325 1.00 86.31 95 ARG A CA 1
ATOM 743 C C . ARG A 1 95 ? -1.632 -2.745 6.845 1.00 86.31 95 ARG A C 1
ATOM 745 O O . ARG A 1 95 ? -2.347 -2.109 7.615 1.00 86.31 95 ARG A O 1
ATOM 752 N N . VAL A 1 96 ? -2.035 -3.077 5.614 1.00 86.94 96 VAL A N 1
ATOM 753 C CA . VAL A 1 96 ? -3.394 -2.800 5.102 1.00 86.94 96 VAL A CA 1
ATOM 754 C C . VAL A 1 96 ? -4.454 -3.543 5.903 1.00 86.94 96 VAL A C 1
ATOM 756 O O . VAL A 1 96 ? -5.441 -2.937 6.318 1.00 86.94 96 VAL A O 1
ATOM 759 N N . ILE A 1 97 ? -4.246 -4.834 6.162 1.00 84.56 97 ILE A N 1
ATOM 760 C CA . ILE A 1 97 ? -5.167 -5.644 6.960 1.00 84.56 97 ILE A CA 1
ATOM 761 C C . ILE A 1 97 ? -5.246 -5.096 8.386 1.00 84.56 97 ILE A C 1
ATOM 763 O O . ILE A 1 97 ? -6.344 -4.959 8.916 1.00 84.56 97 ILE A O 1
ATOM 767 N N . GLU A 1 98 ? -4.124 -4.738 9.007 1.00 84.81 98 GLU A N 1
ATOM 768 C CA . GLU A 1 98 ? -4.082 -4.124 10.335 1.00 84.81 98 GLU A CA 1
ATOM 769 C C . GLU A 1 98 ? -4.870 -2.819 10.370 1.00 84.81 98 GLU A C 1
ATOM 771 O O . GLU A 1 98 ? -5.714 -2.658 11.247 1.00 84.81 98 GLU A O 1
ATOM 776 N N . TYR A 1 99 ? -4.683 -1.926 9.398 1.00 83.38 99 TYR A N 1
ATOM 777 C CA . TYR A 1 99 ? -5.455 -0.688 9.301 1.00 83.38 99 TYR A CA 1
ATOM 778 C C . TYR A 1 99 ? -6.953 -0.969 9.128 1.00 83.38 99 TYR A C 1
ATOM 780 O O . TYR A 1 99 ? -7.772 -0.461 9.892 1.00 83.38 99 TYR A O 1
ATOM 788 N N . ARG A 1 100 ? -7.322 -1.873 8.209 1.00 78.75 100 ARG A N 1
ATOM 789 C CA . ARG A 1 100 ? -8.713 -2.306 7.993 1.00 78.75 100 ARG A CA 1
ATOM 790 C C . ARG A 1 100 ? -9.324 -2.865 9.278 1.00 78.75 100 ARG A C 1
ATOM 792 O O . ARG A 1 100 ? -10.459 -2.564 9.619 1.00 78.75 100 ARG A O 1
ATOM 799 N N . THR A 1 101 ? -8.555 -3.653 10.022 1.00 74.19 101 THR A N 1
ATOM 800 C CA . THR A 1 101 ? -9.013 -4.325 11.241 1.00 74.19 101 THR A CA 1
ATOM 801 C C . THR A 1 101 ? -8.998 -3.403 12.456 1.00 74.19 101 THR A C 1
ATOM 803 O O . THR A 1 101 ? -9.724 -3.669 13.397 1.00 74.19 101 THR A O 1
ATOM 806 N N . THR A 1 102 ? -8.190 -2.347 12.491 1.00 68.62 102 THR A N 1
ATOM 807 C CA . THR A 1 102 ? -8.100 -1.433 13.643 1.00 68.62 102 THR A CA 1
ATOM 808 C C . THR A 1 102 ? -8.983 -0.206 13.474 1.00 68.62 102 THR A C 1
ATOM 810 O O . THR A 1 102 ? -9.623 0.182 14.438 1.00 68.62 102 THR A O 1
ATOM 813 N N . VAL A 1 103 ? -9.082 0.366 12.271 1.00 63.06 103 VAL A N 1
ATOM 814 C CA . VAL A 1 103 ? -9.831 1.606 12.013 1.00 63.06 103 VAL A CA 1
ATOM 815 C C . VAL A 1 103 ? -11.301 1.341 11.690 1.00 63.06 103 VAL A C 1
ATOM 817 O O . VAL A 1 103 ? -12.163 2.050 12.205 1.00 63.06 103 VAL A O 1
ATOM 820 N N . LEU A 1 104 ? -11.628 0.288 10.927 1.00 52.75 104 LEU A N 1
ATOM 821 C CA . LEU A 1 104 ? -13.038 -0.054 10.665 1.00 52.75 104 LEU A CA 1
ATOM 822 C C . LEU A 1 104 ? -13.701 -0.758 11.861 1.00 52.75 104 LEU A C 1
ATOM 824 O O . LEU A 1 104 ? -14.900 -0.589 12.064 1.00 52.75 104 LEU A O 1
ATOM 828 N N . LYS A 1 105 ? -12.935 -1.447 12.726 1.00 49.66 105 LYS A N 1
ATOM 829 C CA . LYS A 1 105 ? -13.480 -2.044 13.966 1.00 49.66 105 LYS A CA 1
ATOM 830 C C . LYS A 1 105 ? -13.988 -1.028 14.979 1.00 49.66 105 LYS A C 1
ATOM 832 O O . LYS A 1 105 ? -14.813 -1.391 15.803 1.00 49.66 105 LYS A O 1
ATOM 837 N N . ILE A 1 106 ? -13.545 0.228 14.926 1.00 48.03 106 ILE A N 1
ATOM 838 C CA . ILE A 1 106 ? -14.004 1.252 15.878 1.00 48.03 106 ILE A CA 1
ATOM 839 C C . ILE A 1 106 ? -15.454 1.691 15.567 1.00 48.03 106 ILE A C 1
ATOM 841 O O . ILE A 1 106 ? -16.092 2.320 16.403 1.00 48.03 106 ILE A O 1
ATOM 845 N N . SER A 1 107 ? -16.014 1.338 14.398 1.00 42.47 107 SER A N 1
ATOM 846 C CA . SER A 1 107 ? -17.451 1.523 14.110 1.00 42.47 107 SER A CA 1
ATOM 847 C C . SER A 1 107 ? -18.317 0.282 14.382 1.00 42.47 107 SER A C 1
ATOM 849 O O . SER A 1 107 ? -19.533 0.421 14.471 1.00 42.47 107 SER A O 1
ATOM 851 N N . GLU A 1 108 ? -17.721 -0.902 14.557 1.00 41.78 108 GLU A N 1
ATOM 852 C CA . GLU A 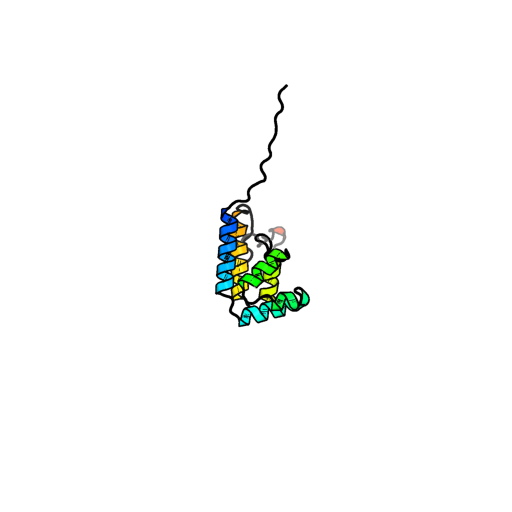1 108 ? -18.408 -2.157 14.907 1.00 41.78 108 GLU A CA 1
ATOM 853 C C . GLU A 1 108 ? -18.052 -2.582 16.346 1.00 41.78 108 GLU A C 1
ATOM 855 O O . GLU A 1 108 ? -17.532 -3.675 16.578 1.00 41.78 108 GLU A O 1
ATOM 860 N N . ASP A 1 109 ? -18.348 -1.732 17.338 1.00 38.44 109 ASP A N 1
ATOM 861 C CA . ASP A 1 109 ? -18.336 -2.138 18.763 1.00 38.44 109 ASP A CA 1
ATOM 862 C C . ASP A 1 109 ? -19.459 -3.155 19.097 1.00 38.44 109 ASP A C 1
ATOM 864 O O . ASP A 1 109 ? -19.593 -3.601 20.231 1.00 38.44 109 ASP A O 1
ATOM 868 N N . ASP A 1 110 ? -20.213 -3.619 18.097 1.00 43.03 110 ASP A N 1
ATOM 869 C CA . ASP A 1 110 ? -21.085 -4.787 18.184 1.00 43.03 110 ASP A CA 1
ATOM 870 C C . ASP A 1 110 ? -20.728 -5.785 17.052 1.00 43.03 110 ASP A C 1
ATOM 872 O O . ASP A 1 110 ? -21.089 -5.594 15.897 1.00 43.03 110 ASP A O 1
ATOM 876 N N . GLU A 1 111 ? -20.035 -6.879 17.403 1.00 52.56 111 GLU A N 1
ATOM 877 C CA . GLU A 1 111 ? -20.111 -8.212 16.752 1.00 52.56 111 GLU A CA 1
ATOM 878 C C . GLU A 1 111 ? -19.103 -8.746 15.695 1.00 52.56 111 GLU A C 1
ATOM 880 O O . GLU A 1 111 ? -19.333 -9.860 15.219 1.00 52.56 111 GLU A O 1
ATOM 885 N N . ILE A 1 112 ? -17.929 -8.171 15.389 1.00 43.28 112 ILE A N 1
ATOM 886 C CA . ILE A 1 112 ? -16.964 -8.904 14.512 1.00 43.28 112 ILE A CA 1
ATOM 887 C C . ILE A 1 112 ? -16.024 -9.885 15.235 1.00 43.28 112 ILE A C 1
ATOM 889 O O . ILE A 1 112 ? -14.867 -9.616 15.577 1.00 43.28 112 ILE A O 1
ATOM 893 N N . ASP A 1 113 ? -16.611 -11.072 15.404 1.00 42.47 113 ASP A N 1
ATOM 894 C CA . ASP A 1 113 ? -16.078 -12.428 15.547 1.00 42.47 113 ASP A CA 1
ATOM 895 C C . ASP A 1 113 ? -14.567 -12.595 15.277 1.00 42.47 113 ASP A C 1
ATOM 897 O O . ASP A 1 113 ? -14.011 -12.359 14.203 1.00 42.47 113 ASP A O 1
ATOM 901 N N . THR A 1 114 ? -13.895 -13.095 16.304 1.00 45.94 114 THR A N 1
ATOM 902 C CA . THR A 1 114 ? -12.466 -13.403 16.420 1.00 45.94 114 THR A CA 1
ATOM 903 C C . THR A 1 114 ? -11.979 -14.553 15.511 1.00 45.94 114 THR A C 1
ATOM 905 O O . THR A 1 114 ? -11.419 -15.532 16.006 1.00 45.94 114 THR A O 1
ATOM 908 N N . LYS A 1 115 ? -12.178 -14.492 14.187 1.00 46.84 115 LYS A N 1
ATOM 909 C CA . LYS A 1 115 ? -11.871 -15.625 13.279 1.00 46.84 115 LYS A CA 1
ATOM 910 C C . LYS A 1 115 ? -10.516 -15.612 12.581 1.00 46.84 115 LYS A C 1
ATOM 912 O O . LYS A 1 115 ? -10.160 -16.637 12.004 1.00 46.84 115 LYS A O 1
ATOM 917 N N . LEU A 1 116 ? -9.715 -14.554 12.684 1.00 51.09 116 LEU A N 1
ATOM 918 C CA . LEU A 1 116 ? -8.312 -14.598 12.264 1.00 51.09 116 LEU A CA 1
ATOM 919 C C . LEU A 1 116 ? -7.403 -14.370 13.479 1.00 51.09 116 LEU A C 1
ATOM 921 O O . LEU A 1 116 ? -7.455 -13.322 14.104 1.00 51.09 116 LEU A O 1
ATOM 925 N N . THR A 1 117 ? -6.597 -15.391 13.792 1.00 50.50 117 THR A N 1
ATOM 926 C CA . THR A 1 117 ? -5.423 -15.394 14.697 1.00 50.50 117 THR A CA 1
ATOM 927 C C . THR A 1 117 ? -5.614 -15.363 16.219 1.00 50.50 117 THR A C 1
ATOM 929 O O . THR A 1 117 ? -4.721 -14.946 16.956 1.00 50.50 117 THR A O 1
ATOM 932 N N . ARG A 1 118 ? -6.671 -15.982 16.757 1.00 42.25 118 ARG A N 1
ATOM 933 C CA . ARG A 1 118 ? -6.599 -16.483 18.141 1.00 42.25 118 ARG A CA 1
ATOM 934 C C . ARG A 1 118 ? -7.006 -17.939 18.187 1.00 42.25 118 ARG A C 1
ATOM 936 O O . ARG A 1 118 ? -8.186 -18.253 18.141 1.00 42.25 118 ARG A O 1
ATOM 943 N N . ILE A 1 119 ? -6.022 -18.826 18.332 1.00 47.03 119 ILE A N 1
ATOM 944 C CA . ILE A 1 119 ? -6.253 -20.117 18.982 1.00 47.03 119 ILE A CA 1
ATOM 945 C C . ILE A 1 119 ? -6.952 -19.769 20.304 1.00 47.03 119 ILE A C 1
ATOM 947 O O . ILE A 1 119 ? -6.317 -19.151 21.167 1.00 47.03 119 ILE A O 1
ATOM 951 N N . PRO A 1 120 ? -8.249 -20.073 20.489 1.00 41.22 120 PRO A N 1
ATOM 952 C CA . PRO A 1 120 ? -8.874 -19.873 21.776 1.00 41.22 120 PRO A CA 1
ATOM 953 C C . PRO A 1 120 ? -8.193 -20.885 22.682 1.00 41.22 120 PRO A C 1
ATOM 955 O O . PRO A 1 120 ? -8.309 -22.091 22.458 1.00 41.22 120 PRO A O 1
ATOM 958 N N . SER A 1 121 ? -7.436 -20.401 23.664 1.00 46.41 121 SER A N 1
ATOM 959 C CA . SER A 1 121 ? -6.923 -21.236 24.742 1.00 46.41 121 SER A CA 1
ATOM 960 C C . SER A 1 121 ? -8.094 -22.035 25.320 1.00 46.41 121 SER A C 1
ATOM 962 O O . SER A 1 121 ? -8.982 -21.484 25.967 1.00 46.41 121 SER A O 1
ATOM 964 N N . ALA A 1 122 ? -8.152 -23.312 24.946 1.00 48.44 122 ALA A N 1
ATOM 965 C CA . ALA A 1 122 ? -8.807 -24.431 25.608 1.00 48.44 122 ALA A CA 1
ATOM 966 C C . ALA A 1 122 ? -10.094 -24.154 26.422 1.00 48.44 122 ALA A C 1
ATOM 968 O O . ALA A 1 122 ? -10.212 -24.647 27.543 1.00 48.44 122 ALA A O 1
ATOM 969 N N . LYS A 1 123 ? -11.091 -23.421 25.897 1.00 49.84 123 LYS A N 1
ATOM 970 C CA . LYS A 1 123 ? -12.348 -23.202 26.651 1.00 49.84 123 LYS A CA 1
ATOM 971 C C . LYS A 1 123 ? -13.677 -23.456 25.945 1.00 49.84 123 LYS A C 1
ATOM 973 O O . LYS A 1 123 ? -14.696 -23.367 26.618 1.00 49.84 123 LYS A O 1
ATOM 978 N N . LYS A 1 124 ? -13.708 -23.865 24.672 1.00 52.50 124 LYS A N 1
ATOM 979 C CA . LYS A 1 124 ? -14.982 -24.125 23.961 1.00 52.50 124 LYS A CA 1
ATOM 980 C C . LYS A 1 124 ? -15.103 -25.520 23.331 1.00 52.50 124 LYS A C 1
ATOM 982 O O . LYS A 1 124 ? -15.767 -25.689 22.321 1.00 52.50 124 LYS A O 1
ATOM 987 N N . TYR A 1 125 ? -14.489 -26.529 23.952 1.00 50.53 125 TYR A N 1
ATOM 988 C CA . TYR A 1 125 ? -14.726 -27.952 23.640 1.00 50.53 125 TYR A CA 1
ATOM 989 C C . TYR A 1 125 ? -15.627 -28.650 24.670 1.00 50.53 125 TYR A C 1
ATOM 991 O O . TYR A 1 125 ? -15.624 -29.873 24.759 1.00 50.53 125 TYR A O 1
ATOM 999 N N . LYS A 1 126 ? -16.386 -27.903 25.482 1.00 55.75 126 LYS A N 1
ATOM 1000 C CA . LYS A 1 126 ? -17.326 -28.523 26.430 1.00 55.75 126 LYS A CA 1
ATOM 1001 C C . LYS A 1 126 ? -18.721 -28.750 25.847 1.00 55.75 126 LYS A C 1
ATOM 1003 O O . LYS A 1 126 ? -19.386 -29.678 26.284 1.00 55.75 126 LYS A O 1
ATOM 1008 N N . ASP A 1 127 ? -19.101 -28.004 24.809 1.00 53.78 127 ASP A N 1
ATOM 1009 C CA . ASP A 1 127 ? -20.479 -28.031 24.296 1.00 53.78 127 ASP A CA 1
ATOM 1010 C C . ASP A 1 127 ? -20.680 -28.964 23.085 1.00 53.78 127 ASP A C 1
ATOM 1012 O O . ASP A 1 127 ? -21.807 -29.170 22.649 1.00 53.78 127 ASP A O 1
ATOM 1016 N N . ILE A 1 128 ? -19.604 -29.554 22.539 1.00 53.28 128 ILE A N 1
ATOM 1017 C CA . ILE A 1 128 ? -19.662 -30.449 21.359 1.00 53.28 128 ILE A CA 1
ATOM 1018 C C . ILE A 1 128 ? -19.653 -31.936 21.762 1.00 53.28 128 ILE A C 1
ATOM 1020 O O . ILE A 1 128 ? -19.932 -32.813 20.945 1.00 53.28 128 ILE A O 1
ATOM 1024 N N . ILE A 1 129 ? -19.406 -32.256 23.036 1.00 58.75 129 ILE A N 1
ATOM 1025 C CA . ILE A 1 129 ? -19.592 -33.624 23.530 1.00 58.75 129 ILE A CA 1
ATOM 1026 C C . ILE A 1 129 ? -21.088 -33.822 23.755 1.00 58.75 129 ILE A C 1
ATOM 1028 O O . ILE A 1 129 ? -21.608 -33.603 24.848 1.00 58.75 129 ILE A O 1
ATOM 1032 N N . ARG A 1 130 ? -21.788 -34.226 22.693 1.00 56.16 130 ARG A N 1
ATOM 1033 C CA . ARG A 1 130 ? -23.123 -34.812 22.790 1.00 56.16 130 ARG A CA 1
ATOM 1034 C C . ARG A 1 130 ? -23.015 -35.967 23.785 1.00 56.16 130 ARG A C 1
ATOM 1036 O O . ARG A 1 130 ? -22.401 -36.985 23.474 1.00 56.16 130 ARG A O 1
ATOM 1043 N N . GLN A 1 131 ? -23.535 -35.779 24.997 1.00 51.91 131 GLN A N 1
ATOM 1044 C CA . GLN A 1 131 ? -23.666 -36.881 25.940 1.00 51.91 131 GLN A CA 1
ATOM 1045 C C . GLN A 1 131 ? -24.590 -37.911 25.278 1.00 51.91 131 GLN A C 1
ATOM 1047 O O . GLN A 1 131 ? -25.704 -37.540 24.898 1.00 51.91 131 GLN A O 1
ATOM 1052 N N . PRO A 1 132 ? -24.151 -39.162 25.063 1.00 49.47 132 PRO A N 1
ATOM 1053 C CA . PRO A 1 132 ? -25.083 -40.208 24.679 1.00 49.47 132 PRO A CA 1
ATOM 1054 C C . PRO A 1 132 ? -26.101 -40.346 25.817 1.00 49.47 132 PRO A C 1
ATOM 1056 O O . PRO A 1 132 ? -25.718 -40.493 26.978 1.00 49.47 132 PRO A O 1
ATOM 1059 N N . SER A 1 133 ? -27.390 -40.227 25.502 1.00 54.66 133 SER A N 1
ATOM 1060 C CA . SER A 1 133 ? -28.475 -40.534 26.438 1.00 54.66 133 SER A CA 1
ATOM 1061 C C . SER A 1 133 ? -28.329 -41.974 26.939 1.00 54.66 133 SER A C 1
ATOM 1063 O O . SER A 1 133 ? -27.913 -42.846 26.175 1.00 54.66 133 SER A O 1
ATOM 1065 N N . GLU A 1 134 ? -28.678 -42.235 28.203 1.00 57.22 134 GLU A N 1
ATOM 1066 C CA . GLU A 1 134 ? -28.484 -43.546 28.849 1.00 57.22 134 GLU A CA 1
ATOM 1067 C C . GLU A 1 134 ? -29.156 -44.716 28.101 1.00 57.22 134 GLU A C 1
ATOM 1069 O O . GLU A 1 134 ? -28.719 -45.860 28.225 1.00 57.22 134 GLU A O 1
ATOM 1074 N N . ASP A 1 135 ? -30.148 -44.427 27.256 1.00 55.56 135 ASP A N 1
ATOM 1075 C CA . ASP A 1 135 ? -30.858 -45.403 26.425 1.00 55.56 135 ASP A CA 1
ATOM 1076 C C . ASP A 1 135 ? -30.055 -45.927 25.211 1.00 55.56 135 ASP A C 1
ATOM 1078 O O . ASP A 1 135 ? -30.421 -46.952 24.638 1.00 55.56 135 ASP A O 1
ATOM 1082 N N . GLU A 1 136 ? -28.951 -45.271 24.820 1.00 54.66 136 GLU A N 1
ATOM 1083 C CA . GLU A 1 136 ? -28.053 -45.712 23.728 1.00 54.66 136 GLU A CA 1
ATOM 1084 C C . GLU A 1 136 ? -26.812 -46.473 24.233 1.00 54.66 136 GLU A C 1
ATOM 1086 O O . GLU A 1 136 ? -26.004 -46.969 23.441 1.00 54.66 136 GLU A O 1
ATOM 1091 N N . ILE A 1 137 ? -26.640 -46.600 25.553 1.00 62.88 137 ILE A N 1
ATOM 1092 C CA . ILE A 1 137 ? -25.518 -47.342 26.129 1.00 62.88 137 ILE A CA 1
ATOM 1093 C C . ILE A 1 137 ? -25.779 -48.835 25.908 1.00 62.88 137 ILE A C 1
ATOM 1095 O O . ILE A 1 137 ? -26.666 -49.431 26.521 1.00 62.88 137 ILE A O 1
ATOM 1099 N N . ILE A 1 138 ? -24.986 -49.460 25.035 1.00 62.81 138 ILE A N 1
ATOM 1100 C CA . ILE A 1 138 ? -25.007 -50.908 24.809 1.00 62.81 138 ILE A CA 1
ATOM 1101 C C . ILE A 1 138 ? -24.823 -51.601 26.167 1.00 62.81 138 ILE A C 1
ATOM 1103 O O . ILE A 1 138 ? -23.738 -51.569 26.750 1.00 62.81 138 ILE A O 1
ATOM 1107 N N . LYS A 1 139 ? -25.885 -52.236 26.682 1.00 64.50 139 LYS A N 1
ATOM 1108 C CA . LYS A 1 139 ? -25.818 -53.099 27.867 1.00 64.50 139 LYS A CA 1
ATOM 1109 C C . LYS A 1 139 ? -24.894 -54.274 27.556 1.00 64.50 139 LYS A C 1
ATOM 1111 O O . LYS A 1 139 ? -25.311 -55.275 26.976 1.00 64.50 139 LYS A O 1
ATOM 1116 N N . LEU A 1 140 ? -23.632 -54.149 27.950 1.00 64.69 140 LEU A N 1
ATOM 1117 C CA . LEU A 1 140 ? -22.691 -55.255 27.932 1.00 64.69 140 LEU A CA 1
ATOM 1118 C C . LEU A 1 140 ? -23.126 -56.252 29.014 1.00 64.69 140 LEU A C 1
ATOM 1120 O O . LEU A 1 140 ? -23.102 -55.939 30.205 1.00 64.69 140 LEU A O 1
ATOM 1124 N N . ALA A 1 141 ? -23.581 -57.435 28.594 1.00 68.06 141 ALA A N 1
ATOM 1125 C CA . ALA A 1 141 ? -23.941 -58.506 29.514 1.00 68.06 141 ALA A CA 1
ATOM 1126 C C . ALA A 1 141 ? -22.737 -58.853 30.414 1.00 68.06 141 ALA A C 1
ATOM 1128 O O . ALA A 1 141 ? -21.603 -58.891 29.925 1.00 68.06 141 ALA A O 1
ATOM 1129 N N . PRO A 1 142 ? -22.951 -59.099 31.720 1.00 66.50 142 PRO A N 1
ATOM 1130 C CA . PRO A 1 142 ? -21.860 -59.417 32.627 1.00 66.50 142 PRO A CA 1
ATOM 1131 C C . PRO A 1 142 ? -21.146 -60.704 32.178 1.00 66.50 142 PRO A C 1
ATOM 1133 O O . PRO A 1 142 ? -21.812 -61.664 31.777 1.00 66.50 142 PRO A O 1
ATOM 1136 N N . PRO A 1 143 ? -19.802 -60.749 32.240 1.00 62.09 143 PRO A N 1
ATOM 1137 C CA . PRO A 1 143 ? -19.045 -61.912 31.802 1.00 62.09 143 PRO A CA 1
ATOM 1138 C C . PRO A 1 143 ? -19.389 -63.137 32.665 1.00 62.09 143 PRO A C 1
ATOM 1140 O O . PRO A 1 143 ? -19.565 -63.004 33.883 1.00 62.09 143 PRO A O 1
ATOM 1143 N N . PRO A 1 144 ? -19.481 -64.341 32.069 1.00 66.50 144 PRO A N 1
ATOM 1144 C CA . PRO A 1 144 ? -19.805 -65.551 32.809 1.00 66.50 144 PRO A CA 1
ATOM 1145 C C . PRO A 1 144 ? -18.707 -65.849 33.834 1.00 66.50 144 PRO A C 1
ATOM 1147 O O . PRO A 1 144 ? -17.516 -65.876 33.513 1.00 66.50 144 PRO A O 1
ATOM 1150 N N . LYS A 1 145 ? -19.116 -66.081 35.086 1.00 68.50 145 LYS A N 1
ATOM 1151 C CA . LYS A 1 145 ? -18.213 -66.516 36.155 1.00 68.50 145 LYS A CA 1
ATOM 1152 C C . LYS A 1 145 ? -17.726 -67.926 35.824 1.00 68.50 145 LYS A C 1
ATOM 1154 O O . LYS A 1 145 ? -18.542 -68.838 35.708 1.00 68.50 145 LYS A O 1
ATOM 1159 N N . LYS A 1 146 ? -16.411 -68.097 35.663 1.00 65.94 146 LYS A N 1
ATOM 1160 C CA . LYS A 1 146 ? -15.807 -69.433 35.608 1.00 65.94 146 LYS A CA 1
ATOM 1161 C C . LYS A 1 146 ? -15.963 -70.091 36.982 1.00 65.94 146 LYS A C 1
ATOM 1163 O O . LYS A 1 146 ? -15.593 -69.481 37.985 1.00 65.94 146 LYS A O 1
ATOM 1168 N N . VAL A 1 147 ? -16.571 -71.276 36.977 1.00 61.84 147 VAL A N 1
ATOM 1169 C CA . VAL A 1 147 ? -16.600 -72.247 38.083 1.00 61.84 147 VAL A CA 1
ATOM 1170 C C . VAL A 1 147 ? -15.232 -72.888 38.249 1.00 61.84 147 VAL A C 1
ATOM 1172 O O . VAL A 1 147 ? -14.546 -73.049 37.212 1.00 61.84 147 VAL A O 1
#

Secondary structure (DSSP, 8-state):
--------------HHHHHHHHHHHHHHHHH--HHHHHHHHHHTTTTS-HHHHHH--SHHHHHHHHHHTTS--SS--HHHHHHHHHTT-HHHHHHHHHHHHHHGGGG-TTT----SS----S-SSSSS--PPPGGGS---PPPPPP-

Foldseek 3Di:
DDDDPPPPDPPDDPPVLVVLVVVLLVVLQVVQDQVLLVLLLVLCPVVDPPVQSVVDRGSVSVQVVCVVVVNDDSQHCPNVLVSCVSSVPVVSNVSVVVCCCPVVVVVCPDDDDPPPDDPPPPDPPPPPPPDPDPVPPPPDDDDDDDD

InterPro domains:
  IPR001875 Death effector domain [PF01335] (21-101)
  IPR001875 Death effector domain [PS50168] (20-98)
  IPR001875 Death effector domain [SM00031] (19-98)
  IPR011029 Death-like domain superfamily [G3DSA:1.10.533.10] (18-147)
  IPR011029 Death-like domain superfamily [SSF47986] (18-142)
  IPR029546 Astrocytic phosphoprotein PEA-15, death effector domain [cd08338] (20-102)

Organism: Silurus meridionalis (NCBI:txid175797)

pLDDT: mean 71.27, std 17.72, range [38.38, 89.81]

Sequence (147 aa):
MASQSNGQAPLSAPAGIMSEYSSFLSDLCENITNEDLEQLKSACKEDIPEDQSNSITSSKEWFSYLEKNDKLAQDNLSYIEHIFEISRRPDLLTRVIEYRTTVLKISEDDEIDTKLTRIPSAKKYKDIIRQPSEDEIIKLAPPPKKV